Protein AF-A0A2I4CUB4-F1 (afdb_monomer_lite)

pLDDT: mean 91.66, std 7.12, range [64.88, 98.0]

InterPro domains:
  IPR036305 RGS domain superfamily [SSF48097] (30-82)
  IPR044926 RGS, subdomain 2 [G3DSA:1.10.167.10] (1-87)

Secondary structure (DSSP, 8-state):
--HHHHHHHHHHHHHHH--TTTT--TTHHHHTPPPPGGGGHHHHHHS---HIIIIIISHHHHHHHHHHHHTSHHHHHHHHHHHHH--

Organism: Austrofundulus limnaeus (NCBI:txid52670)

Sequence (87 aa):
MDIESMVQNSALLKAREGGKSKGRSWKWKDMLRLPHISLCTELRATI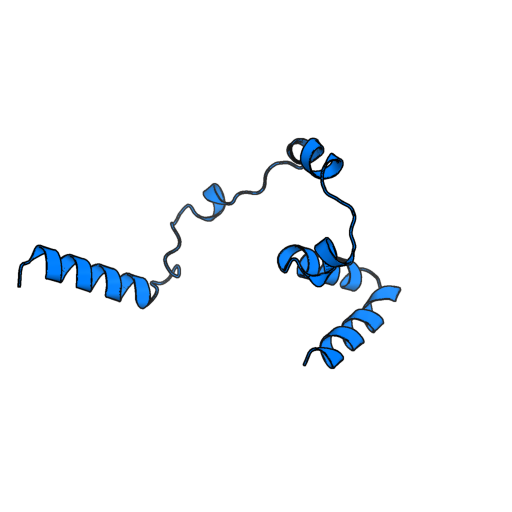ERDYYSLCVKQPIGRKLFQLFCQSQSSLLNHMGLLDQLES

Structure (mmCIF, N/CA/C/O backbone):
data_AF-A0A2I4CUB4-F1
#
_entry.id   AF-A0A2I4CUB4-F1
#
loop_
_atom_site.group_PDB
_atom_site.id
_atom_site.type_symbol
_atom_site.label_atom_id
_atom_site.label_alt_id
_atom_site.label_comp_id
_atom_site.label_asym_id
_atom_site.label_entity_id
_atom_site.label_seq_id
_atom_site.pdbx_PDB_ins_code
_atom_site.Cartn_x
_atom_site.Cartn_y
_atom_site.Cartn_z
_atom_site.occupancy
_atom_site.B_iso_or_equiv
_atom_site.auth_seq_id
_atom_site.auth_comp_id
_atom_site.auth_asym_id
_atom_site.auth_atom_id
_atom_site.pdbx_PDB_model_num
ATOM 1 N N . MET A 1 1 ? 31.061 -20.880 -27.452 1.00 64.88 1 MET A N 1
ATOM 2 C CA . MET A 1 1 ? 30.331 -19.984 -26.534 1.00 64.88 1 MET A CA 1
ATOM 3 C C . MET A 1 1 ? 30.459 -18.604 -27.127 1.00 64.88 1 MET A C 1
ATOM 5 O O . MET A 1 1 ? 31.578 -18.121 -27.243 1.00 64.88 1 MET A O 1
ATOM 9 N N . ASP A 1 2 ? 29.353 -18.039 -27.588 1.00 91.12 2 ASP A N 1
ATOM 10 C CA . ASP A 1 2 ? 29.386 -16.795 -28.354 1.00 91.12 2 ASP A CA 1
ATOM 11 C C . ASP A 1 2 ? 29.553 -15.600 -27.414 1.00 91.12 2 ASP A C 1
ATOM 13 O O . ASP A 1 2 ? 29.032 -15.599 -26.294 1.00 91.12 2 ASP A O 1
ATOM 17 N N . ILE A 1 3 ? 30.296 -14.584 -27.857 1.00 90.12 3 ILE A N 1
ATOM 18 C CA . ILE A 1 3 ? 30.639 -13.405 -27.044 1.00 90.12 3 ILE A CA 1
ATOM 19 C C . ILE A 1 3 ? 29.371 -12.728 -26.509 1.00 90.12 3 ILE A C 1
ATOM 21 O O . ILE A 1 3 ? 29.322 -12.329 -25.347 1.00 90.12 3 ILE A O 1
ATOM 25 N N . GLU A 1 4 ? 28.317 -12.667 -27.320 1.00 90.94 4 GLU A N 1
ATOM 26 C CA . GLU A 1 4 ? 27.021 -12.122 -26.914 1.00 90.94 4 GLU A CA 1
ATOM 27 C C . GLU A 1 4 ? 26.434 -12.864 -25.709 1.00 90.94 4 G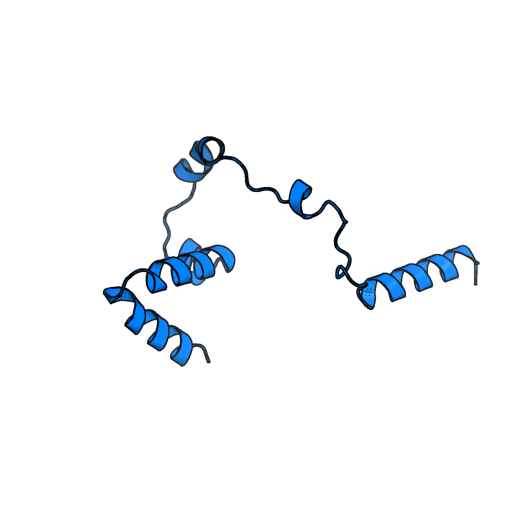LU A C 1
ATOM 29 O O . GLU A 1 4 ? 26.014 -12.232 -24.740 1.00 90.94 4 GLU A O 1
ATOM 34 N N . SER A 1 5 ? 26.482 -14.199 -25.708 1.00 93.81 5 SER A N 1
ATOM 35 C CA . SER A 1 5 ? 25.994 -15.020 -24.593 1.00 93.81 5 SER A CA 1
ATOM 36 C C . SER A 1 5 ? 26.768 -14.738 -23.301 1.00 93.81 5 SER A C 1
ATOM 38 O O . SER A 1 5 ? 26.177 -14.604 -22.227 1.00 93.81 5 SER A O 1
ATOM 40 N N . MET A 1 6 ? 28.088 -14.563 -23.399 1.00 94.00 6 MET A N 1
ATOM 41 C CA . MET A 1 6 ? 28.924 -14.210 -22.248 1.00 94.00 6 MET A CA 1
ATOM 42 C C . MET A 1 6 ? 28.580 -12.824 -21.686 1.00 94.00 6 MET A C 1
ATOM 44 O O . MET A 1 6 ? 28.494 -12.658 -20.466 1.00 94.00 6 MET A O 1
ATOM 48 N N . VAL A 1 7 ? 28.346 -11.837 -22.559 1.00 95.50 7 VAL A N 1
ATOM 49 C CA . VAL A 1 7 ? 27.963 -10.471 -22.166 1.00 95.50 7 VAL A CA 1
ATOM 50 C C . VAL A 1 7 ? 26.607 -10.463 -21.459 1.00 95.50 7 VAL A C 1
ATOM 52 O O . VAL A 1 7 ? 26.486 -9.854 -20.394 1.00 95.50 7 VAL A O 1
ATOM 55 N N . GLN A 1 8 ? 25.611 -11.179 -21.989 1.00 93.31 8 GLN A N 1
ATOM 56 C CA . GLN A 1 8 ? 24.281 -11.272 -21.374 1.00 93.31 8 GLN A CA 1
ATOM 57 C C . GLN A 1 8 ? 24.331 -11.940 -19.993 1.00 93.31 8 GLN A C 1
ATOM 59 O O . GLN A 1 8 ? 23.748 -11.432 -19.033 1.00 93.31 8 GLN A O 1
ATOM 64 N N . ASN A 1 9 ? 25.090 -13.030 -19.854 1.00 94.75 9 ASN A N 1
ATOM 65 C CA . ASN A 1 9 ? 25.255 -13.714 -18.569 1.00 94.75 9 ASN A CA 1
ATOM 66 C C . ASN A 1 9 ? 25.940 -12.817 -17.526 1.00 94.75 9 ASN A C 1
ATOM 68 O O . ASN A 1 9 ? 25.500 -12.754 -16.378 1.00 94.75 9 ASN A O 1
ATOM 72 N N . SER A 1 10 ? 26.972 -12.070 -17.928 1.00 93.31 10 SER A N 1
ATOM 73 C CA . SER A 1 10 ? 27.650 -11.102 -17.056 1.00 93.31 10 SER A CA 1
ATOM 74 C C . SER A 1 10 ? 26.720 -9.964 -16.616 1.00 93.31 10 SER A C 1
ATOM 76 O O . SER A 1 10 ? 26.683 -9.603 -15.436 1.00 93.31 10 SER A O 1
ATOM 78 N N . ALA A 1 11 ? 25.909 -9.431 -17.536 1.00 90.31 11 ALA A N 1
ATOM 79 C CA . ALA A 1 11 ? 24.916 -8.406 -17.224 1.00 90.31 11 ALA A CA 1
ATOM 80 C C . ALA A 1 11 ? 23.855 -8.913 -16.230 1.00 90.31 11 ALA A C 1
ATOM 82 O O . ALA A 1 11 ? 23.522 -8.209 -15.273 1.00 90.31 11 ALA A O 1
ATOM 83 N N . LEU A 1 12 ? 23.373 -10.147 -16.405 1.00 91.44 12 LEU A N 1
ATOM 84 C CA . LEU A 1 12 ? 22.412 -10.774 -15.498 1.00 91.44 12 LEU A CA 1
ATOM 85 C C . LEU A 1 12 ? 22.992 -10.981 -14.093 1.00 91.44 12 LEU A C 1
ATOM 87 O O . LEU A 1 12 ? 22.324 -10.665 -13.108 1.00 91.44 12 LEU A O 1
ATOM 91 N N . LEU A 1 13 ? 24.225 -11.483 -13.985 1.00 92.38 13 LEU A N 1
ATOM 92 C CA . LEU A 1 13 ? 24.895 -11.658 -12.692 1.00 92.38 13 LEU A CA 1
ATOM 93 C C . LEU A 1 13 ? 25.007 -10.325 -11.942 1.00 92.38 13 LEU A C 1
ATOM 95 O O . LEU A 1 13 ? 24.575 -10.234 -10.793 1.00 92.38 13 LEU A O 1
ATOM 99 N N . LYS A 1 14 ? 25.442 -9.261 -12.628 1.00 88.31 14 LYS A N 1
ATOM 100 C CA . LYS A 1 14 ? 25.485 -7.907 -12.051 1.00 88.31 14 LYS A CA 1
ATOM 101 C C . LYS A 1 14 ? 24.113 -7.391 -11.615 1.00 88.31 14 LYS A C 1
ATOM 103 O O . LYS A 1 14 ? 24.007 -6.706 -10.598 1.00 88.31 14 LYS A O 1
ATOM 108 N N . ALA A 1 15 ? 23.055 -7.690 -12.368 1.00 89.69 15 ALA A N 1
ATOM 109 C CA . ALA A 1 15 ? 21.698 -7.303 -11.989 1.00 89.69 15 ALA A CA 1
ATOM 110 C C . ALA A 1 15 ? 21.227 -8.033 -10.718 1.00 89.69 15 ALA A C 1
ATOM 112 O O . ALA A 1 15 ? 20.575 -7.419 -9.872 1.00 89.69 15 ALA A O 1
ATOM 113 N N . ARG A 1 16 ? 21.593 -9.313 -10.556 1.00 88.69 16 ARG A N 1
ATOM 114 C CA . ARG A 1 16 ? 21.238 -10.140 -9.388 1.00 88.69 16 ARG A CA 1
ATOM 115 C C . ARG A 1 16 ? 21.986 -9.749 -8.119 1.00 88.69 16 ARG A C 1
ATOM 117 O O . ARG A 1 16 ? 21.390 -9.788 -7.049 1.00 88.69 16 ARG A O 1
ATOM 124 N N . GLU A 1 17 ? 23.253 -9.357 -8.231 1.00 88.50 17 GLU A N 1
ATOM 125 C CA . GLU A 1 17 ? 24.051 -8.877 -7.092 1.00 88.50 17 GLU A CA 1
ATOM 126 C C . GLU A 1 17 ? 23.479 -7.590 -6.480 1.00 88.50 17 GLU A C 1
ATOM 128 O O . GLU A 1 17 ? 23.684 -7.321 -5.300 1.00 88.50 17 GLU A O 1
ATOM 133 N N . GLY A 1 18 ? 22.708 -6.823 -7.262 1.00 78.12 18 GLY A N 1
ATOM 134 C CA . GLY A 1 18 ? 22.051 -5.608 -6.805 1.00 78.12 18 GLY A CA 1
ATOM 135 C C . GLY A 1 18 ? 23.057 -4.478 -6.581 1.00 78.12 18 GLY A C 1
ATOM 136 O O . GLY A 1 18 ? 23.670 -4.356 -5.528 1.00 78.12 18 GLY A O 1
ATOM 137 N N . GLY A 1 19 ? 23.196 -3.587 -7.568 1.00 72.12 19 GLY A N 1
ATOM 138 C CA . GLY A 1 19 ? 24.043 -2.393 -7.434 1.00 72.12 19 GLY A CA 1
ATOM 139 C C . GLY A 1 19 ? 23.597 -1.445 -6.304 1.00 72.12 19 GLY A C 1
ATOM 140 O O . GLY A 1 19 ? 22.582 -1.665 -5.650 1.00 72.12 19 GLY A O 1
ATOM 141 N N . LYS A 1 20 ? 24.300 -0.317 -6.103 1.00 73.44 20 LYS A N 1
ATOM 142 C CA . LYS A 1 20 ? 24.024 0.650 -5.009 1.00 73.44 20 LYS A CA 1
ATOM 143 C C . LYS A 1 20 ? 22.550 1.086 -4.894 1.00 73.44 20 LYS A C 1
ATOM 145 O O . LYS A 1 20 ? 22.057 1.314 -3.794 1.00 73.44 20 LYS A O 1
ATOM 150 N N . SER A 1 21 ? 21.828 1.190 -6.014 1.00 79.31 21 SER A N 1
ATOM 151 C CA . SER A 1 21 ? 20.399 1.547 -6.051 1.00 79.31 21 SER A CA 1
ATOM 152 C C . SER A 1 21 ? 19.441 0.347 -5.960 1.00 79.31 21 SER A C 1
ATOM 154 O O . SER A 1 21 ? 18.225 0.540 -6.045 1.00 79.31 21 SER A O 1
ATOM 156 N N . LYS A 1 22 ? 19.966 -0.873 -5.781 1.00 85.62 22 LYS A N 1
ATOM 157 C CA . LYS A 1 22 ? 19.265 -2.164 -5.883 1.00 85.62 22 LYS A CA 1
ATOM 158 C C . LYS A 1 22 ? 18.522 -2.318 -7.216 1.00 85.62 22 LYS A C 1
ATOM 160 O O . LYS A 1 22 ? 17.359 -2.697 -7.247 1.00 85.62 22 LYS A O 1
ATOM 165 N N . GLY A 1 23 ? 19.172 -1.921 -8.312 1.00 86.31 23 GLY A N 1
ATOM 166 C CA . GLY A 1 23 ? 18.602 -1.989 -9.663 1.00 86.31 23 GLY A CA 1
ATOM 167 C C . GLY A 1 23 ? 17.575 -0.899 -9.993 1.00 86.31 23 GLY A C 1
ATOM 168 O O . GLY A 1 23 ? 17.032 -0.889 -11.094 1.00 86.31 23 GLY A O 1
ATOM 169 N N . ARG A 1 24 ? 17.306 0.052 -9.087 1.00 91.00 24 ARG A N 1
ATOM 170 C CA . ARG A 1 24 ? 16.377 1.156 -9.373 1.00 91.00 24 ARG A CA 1
ATOM 171 C C . ARG A 1 24 ? 16.987 2.161 -10.347 1.00 91.00 24 ARG A C 1
ATOM 173 O O . ARG A 1 24 ? 18.145 2.560 -10.187 1.00 91.00 24 ARG A O 1
ATOM 180 N N . SER A 1 25 ? 16.162 2.615 -11.293 1.00 92.38 25 SER A N 1
ATOM 181 C CA . SER A 1 25 ? 16.442 3.765 -12.162 1.00 92.38 25 SER A CA 1
ATOM 182 C C . SER A 1 25 ? 16.755 5.004 -11.329 1.00 92.38 25 SER A C 1
ATOM 184 O O . SER A 1 25 ? 16.167 5.199 -10.270 1.00 92.38 25 SER A O 1
ATOM 186 N N . TRP A 1 26 ? 17.622 5.889 -11.812 1.00 93.19 26 TRP A N 1
ATOM 187 C CA . TRP A 1 26 ? 17.914 7.146 -11.121 1.00 93.19 26 TRP A CA 1
ATOM 188 C C . TRP A 1 26 ? 16.686 8.074 -11.020 1.00 93.19 26 TRP A C 1
ATOM 190 O O . TRP A 1 26 ? 16.579 8.828 -10.057 1.00 93.19 26 TRP A O 1
ATOM 200 N N . LYS A 1 27 ? 15.720 7.951 -11.947 1.00 95.88 27 LYS A N 1
ATOM 201 C CA . LYS A 1 27 ? 14.438 8.686 -11.956 1.00 95.88 27 LYS A CA 1
ATOM 202 C C . LYS A 1 27 ? 13.298 7.971 -11.223 1.00 95.88 27 LYS A C 1
ATOM 204 O O . LYS A 1 27 ? 12.143 8.356 -11.375 1.00 95.88 27 LYS A O 1
ATOM 209 N N . TRP A 1 28 ? 13.565 6.912 -10.452 1.00 94.94 28 TRP A N 1
ATOM 210 C CA . TRP A 1 28 ? 12.498 6.075 -9.876 1.00 94.94 28 TRP A CA 1
ATOM 211 C C . TRP A 1 28 ? 11.466 6.864 -9.051 1.00 94.94 28 TRP A C 1
ATOM 213 O O . TRP A 1 28 ? 10.292 6.509 -9.049 1.00 94.94 28 TRP A O 1
ATOM 223 N N . LYS A 1 29 ? 11.888 7.947 -8.382 1.00 95.38 29 LYS A N 1
ATOM 224 C CA . LYS A 1 29 ? 10.992 8.830 -7.619 1.00 95.38 29 LYS A CA 1
ATOM 225 C C . LYS A 1 29 ? 10.018 9.598 -8.511 1.00 95.38 29 LYS A C 1
ATOM 227 O O . LYS A 1 29 ? 8.863 9.742 -8.133 1.00 95.38 29 LYS A O 1
ATOM 232 N N . ASP A 1 30 ? 10.472 10.054 -9.675 1.00 97.31 30 ASP A N 1
ATOM 233 C CA . ASP A 1 30 ? 9.622 10.758 -10.639 1.00 97.31 30 ASP A CA 1
ATOM 234 C C . ASP A 1 30 ? 8.645 9.782 -11.303 1.00 97.31 30 ASP A C 1
ATOM 236 O O . ASP A 1 30 ? 7.472 10.099 -11.468 1.00 97.31 30 ASP A O 1
ATOM 240 N N . MET A 1 31 ? 9.113 8.567 -11.619 1.00 97.00 31 MET A N 1
ATOM 241 C CA . MET A 1 31 ? 8.284 7.501 -12.198 1.00 97.00 31 MET A CA 1
ATOM 242 C C . MET A 1 31 ? 7.179 7.020 -11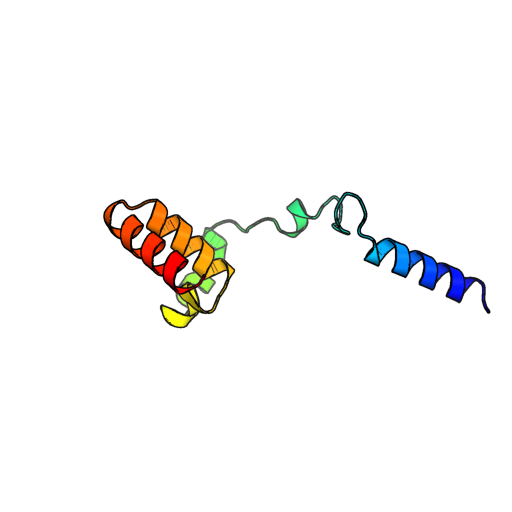.247 1.00 97.00 31 MET A C 1
ATOM 244 O O . MET A 1 31 ? 6.103 6.653 -11.702 1.00 97.00 31 MET A O 1
ATOM 248 N N . LEU A 1 32 ? 7.450 6.999 -9.937 1.00 97.06 32 LEU A N 1
ATOM 249 C CA . LEU A 1 32 ? 6.520 6.546 -8.894 1.00 97.06 32 LEU A CA 1
ATOM 250 C C . LEU A 1 32 ? 5.934 7.710 -8.085 1.00 97.06 32 LEU A C 1
ATOM 252 O O . LEU A 1 32 ? 5.552 7.543 -6.924 1.00 97.06 32 LEU A O 1
ATOM 256 N N . ARG A 1 33 ? 5.888 8.910 -8.670 1.00 97.75 33 ARG A N 1
ATOM 257 C CA . ARG A 1 33 ? 5.310 10.076 -8.007 1.00 97.75 33 ARG A CA 1
ATOM 258 C C . ARG A 1 33 ? 3.811 9.860 -7.806 1.00 97.75 33 ARG A C 1
ATOM 260 O O . ARG A 1 33 ? 3.090 9.550 -8.751 1.00 97.75 33 ARG A O 1
ATOM 267 N N . LEU A 1 34 ? 3.340 10.061 -6.576 1.00 97.62 34 LEU A N 1
ATOM 268 C CA . LEU A 1 34 ? 1.914 9.966 -6.273 1.00 97.62 34 LEU A CA 1
ATOM 269 C C . LEU A 1 34 ? 1.131 11.075 -6.999 1.00 97.62 34 LEU A C 1
ATOM 271 O O . LEU A 1 34 ? 1.600 12.220 -7.045 1.00 97.62 34 LEU A O 1
ATOM 275 N N . PRO A 1 35 ? -0.055 10.762 -7.549 1.00 97.56 35 PRO A N 1
ATOM 276 C CA . PRO A 1 35 ? -0.922 11.764 -8.152 1.00 97.56 35 PRO A CA 1
ATOM 277 C C . PRO A 1 35 ? -1.483 12.721 -7.091 1.00 97.56 35 PRO A C 1
ATOM 279 O O . PRO A 1 35 ? -1.542 12.406 -5.901 1.00 97.56 35 PRO A O 1
ATOM 282 N N . HIS A 1 36 ? -1.928 13.902 -7.526 1.00 97.81 36 HIS A N 1
ATOM 283 C CA . HIS A 1 36 ? -2.671 14.813 -6.656 1.00 97.81 36 HIS A CA 1
ATOM 284 C C . HIS A 1 36 ? -4.014 14.188 -6.239 1.00 97.81 36 HIS A C 1
ATOM 286 O O . HIS A 1 36 ? -4.658 13.514 -7.041 1.00 97.81 36 HIS A O 1
ATOM 292 N N . ILE A 1 37 ? -4.474 14.454 -5.011 1.00 97.31 37 ILE A N 1
ATOM 293 C CA . ILE A 1 37 ? -5.663 13.809 -4.419 1.00 97.31 37 ILE A CA 1
ATOM 294 C C . ILE A 1 37 ? -6.949 13.995 -5.242 1.00 97.31 37 ILE A C 1
ATOM 296 O O . ILE A 1 37 ? -7.827 13.135 -5.218 1.00 97.31 37 ILE A O 1
ATOM 300 N N . SER A 1 38 ? -7.052 15.080 -6.017 1.00 97.75 38 SER A N 1
ATOM 301 C CA . SER A 1 38 ? -8.192 15.326 -6.913 1.00 97.75 38 SER A CA 1
ATOM 302 C C . SER A 1 38 ? -8.349 14.256 -7.998 1.00 97.75 38 SER A C 1
ATOM 304 O O . SER A 1 38 ? -9.469 13.981 -8.422 1.00 97.75 38 SER A O 1
ATOM 306 N N . LEU A 1 39 ? -7.249 13.624 -8.416 1.00 97.81 39 LEU A N 1
ATOM 307 C CA . LEU A 1 39 ? -7.246 12.550 -9.412 1.00 97.81 39 LEU A CA 1
ATOM 308 C C . LEU A 1 39 ? -7.687 11.202 -8.824 1.00 97.81 39 LEU A C 1
ATOM 310 O O . LEU A 1 39 ? -7.971 10.272 -9.567 1.00 97.81 39 LEU A O 1
ATOM 314 N N . CYS A 1 40 ? -7.777 11.085 -7.497 1.00 97.81 40 CYS A N 1
ATOM 315 C CA . CYS A 1 40 ? -8.174 9.851 -6.817 1.00 97.81 40 CYS A CA 1
ATOM 316 C C . CYS A 1 40 ? -9.688 9.772 -6.545 1.00 97.81 40 CYS A C 1
ATOM 318 O O . CYS A 1 40 ? -10.140 8.861 -5.854 1.00 97.81 40 CYS A O 1
ATOM 320 N N . THR A 1 41 ? -10.476 10.738 -7.022 1.00 97.62 41 THR A N 1
ATOM 321 C CA . THR A 1 41 ? -11.910 10.870 -6.708 1.00 97.62 41 THR A CA 1
ATOM 322 C C . THR A 1 41 ? -12.739 9.695 -7.222 1.00 97.62 41 THR A C 1
ATOM 324 O O . THR A 1 41 ? -13.521 9.131 -6.459 1.00 97.62 41 THR A O 1
ATOM 327 N N . GLU A 1 42 ? -12.520 9.273 -8.466 1.00 97.50 42 GLU A N 1
ATOM 328 C CA . GLU A 1 42 ? -13.180 8.102 -9.055 1.00 97.50 42 GLU A CA 1
ATOM 329 C C . GLU A 1 42 ? -12.787 6.805 -8.338 1.00 97.50 42 GLU A C 1
ATOM 331 O O . GLU A 1 42 ? -13.651 6.012 -7.959 1.00 97.50 42 GLU A O 1
ATOM 336 N N . LEU A 1 43 ? -11.492 6.620 -8.054 1.00 97.31 43 LEU A N 1
ATOM 337 C CA . LEU A 1 43 ? -11.011 5.461 -7.298 1.00 97.31 43 LEU A CA 1
ATOM 338 C C . LEU A 1 43 ? -11.650 5.403 -5.904 1.00 97.31 43 LEU A C 1
ATOM 340 O O . LEU A 1 43 ? -12.078 4.347 -5.455 1.00 97.31 43 LEU A O 1
ATOM 344 N N . ARG A 1 44 ? -11.778 6.549 -5.225 1.00 97.00 44 ARG A N 1
ATOM 345 C CA . ARG A 1 44 ? -12.452 6.644 -3.923 1.00 97.00 44 ARG A CA 1
ATOM 346 C C . ARG A 1 44 ? -13.938 6.277 -3.995 1.00 97.00 44 ARG A C 1
ATOM 348 O O . ARG A 1 44 ? -14.478 5.801 -2.997 1.00 97.00 44 ARG A O 1
ATOM 355 N N . ALA A 1 45 ? -14.601 6.551 -5.117 1.00 97.19 45 ALA A N 1
ATOM 356 C CA . ALA A 1 45 ? -16.016 6.242 -5.311 1.00 97.19 45 ALA A CA 1
ATOM 357 C C . ALA A 1 45 ? -16.254 4.761 -5.644 1.00 97.19 45 ALA A C 1
ATOM 359 O O . ALA A 1 45 ? -17.275 4.208 -5.247 1.00 97.19 45 ALA A O 1
ATOM 360 N N . THR A 1 46 ? -15.315 4.133 -6.351 1.00 97.75 46 THR A N 1
ATOM 361 C CA . THR A 1 46 ? -15.445 2.762 -6.871 1.00 97.75 46 THR A CA 1
ATOM 362 C C . THR A 1 46 ? -14.847 1.698 -5.956 1.00 97.75 46 THR A C 1
ATOM 364 O O . THR A 1 46 ? -15.249 0.540 -6.032 1.00 97.75 46 THR A O 1
ATOM 367 N N . ILE A 1 47 ? -13.907 2.065 -5.081 1.00 96.75 47 ILE A N 1
ATOM 368 C CA . ILE A 1 47 ? -13.295 1.118 -4.149 1.00 96.75 47 ILE A CA 1
ATOM 369 C C . ILE A 1 47 ? -14.313 0.602 -3.122 1.00 96.75 47 ILE A C 1
ATOM 371 O O . ILE A 1 47 ? -14.973 1.372 -2.417 1.00 96.75 47 ILE A O 1
ATOM 375 N N . GLU A 1 48 ? -14.415 -0.721 -3.009 1.00 97.44 48 GLU A N 1
ATOM 376 C CA . GLU A 1 48 ? -15.240 -1.372 -1.995 1.00 97.44 48 GLU A CA 1
ATOM 377 C C . GLU A 1 48 ? -14.656 -1.134 -0.597 1.00 97.44 48 GLU A C 1
ATOM 379 O O . GLU A 1 48 ? -13.462 -1.327 -0.353 1.00 97.44 48 GLU A O 1
ATOM 384 N N . ARG A 1 49 ? -15.506 -0.722 0.346 1.00 96.88 49 ARG A N 1
ATOM 385 C CA . ARG A 1 49 ? -15.108 -0.415 1.728 1.00 96.88 49 ARG A CA 1
ATOM 386 C C . ARG A 1 49 ? -15.139 -1.655 2.618 1.00 96.88 49 ARG A C 1
ATOM 388 O O . ARG A 1 49 ? -15.745 -1.638 3.686 1.00 96.88 49 ARG A O 1
ATOM 395 N N . ASP A 1 50 ? -14.475 -2.714 2.173 1.00 98.00 50 ASP A N 1
ATOM 396 C CA . ASP A 1 50 ? -14.287 -3.927 2.964 1.00 98.00 50 ASP A CA 1
ATOM 397 C C . ASP A 1 50 ? -13.040 -3.808 3.854 1.00 98.00 50 ASP A C 1
ATOM 399 O O . ASP A 1 50 ? -11.915 -3.645 3.371 1.00 98.00 50 ASP A O 1
ATOM 403 N N . TYR A 1 51 ? -13.236 -3.915 5.170 1.00 97.19 51 TYR A N 1
ATOM 404 C CA . TYR A 1 51 ? -12.153 -3.844 6.151 1.00 97.19 51 TYR A CA 1
ATOM 405 C C . TYR A 1 51 ? -11.119 -4.951 5.938 1.00 97.19 51 TYR A C 1
ATOM 407 O O . TYR A 1 51 ? -9.915 -4.690 5.979 1.00 97.19 51 TYR A O 1
ATOM 415 N N . TYR A 1 52 ? -11.565 -6.188 5.704 1.00 97.38 52 TYR A N 1
ATOM 416 C CA . TYR A 1 52 ? -10.645 -7.320 5.623 1.00 97.38 52 TYR A CA 1
ATOM 417 C C . TYR A 1 52 ? -9.760 -7.226 4.373 1.00 97.38 52 TYR A C 1
ATOM 419 O O . TYR A 1 52 ? -8.555 -7.481 4.430 1.00 97.38 52 TYR A O 1
ATOM 427 N N . SER A 1 53 ? -10.320 -6.771 3.254 1.00 97.81 53 SER A N 1
ATOM 428 C CA . SER A 1 53 ? -9.565 -6.428 2.054 1.00 97.81 53 SER A CA 1
ATOM 429 C C . SER A 1 53 ? -8.574 -5.286 2.305 1.00 97.81 53 SER A C 1
ATOM 431 O O . SER A 1 53 ? -7.369 -5.475 2.119 1.00 97.81 53 SER A O 1
ATOM 433 N N . LEU A 1 54 ? -9.048 -4.115 2.745 1.00 97.88 54 LEU A N 1
ATOM 434 C CA . LEU A 1 54 ? -8.241 -2.889 2.787 1.00 97.88 54 LEU A CA 1
ATOM 435 C C . LEU A 1 54 ? -7.201 -2.877 3.914 1.00 97.88 54 LEU A C 1
ATOM 437 O O . LEU A 1 54 ? -6.078 -2.422 3.705 1.00 97.88 54 LEU A O 1
ATOM 441 N N . CYS A 1 55 ? -7.559 -3.368 5.100 1.00 96.31 55 CYS A N 1
ATOM 442 C CA . CYS A 1 55 ? -6.750 -3.221 6.311 1.00 96.31 55 CYS A CA 1
ATOM 443 C C . CYS A 1 55 ? -5.991 -4.492 6.706 1.00 96.31 55 CYS A C 1
ATOM 445 O O . CYS A 1 55 ? -5.091 -4.407 7.539 1.00 96.31 55 CYS A O 1
ATOM 447 N N . VAL A 1 56 ? -6.325 -5.656 6.135 1.00 93.94 56 VAL A N 1
ATOM 448 C CA . VAL A 1 56 ? -5.680 -6.934 6.489 1.00 93.94 56 VAL A CA 1
ATOM 449 C C . VAL A 1 56 ? -4.958 -7.550 5.293 1.00 93.94 56 VAL A C 1
ATOM 451 O O . VAL A 1 56 ? -3.741 -7.722 5.339 1.00 93.94 56 VAL A O 1
ATOM 454 N N . LYS A 1 57 ? -5.678 -7.853 4.204 1.00 96.44 57 LYS A N 1
ATOM 455 C CA . LYS A 1 57 ? -5.116 -8.552 3.035 1.00 96.44 57 LYS A CA 1
ATOM 456 C C . LYS A 1 57 ? -4.123 -7.707 2.244 1.00 96.44 57 LYS A C 1
ATOM 458 O O . LYS A 1 57 ? -3.111 -8.231 1.785 1.00 96.44 57 LYS A O 1
ATOM 463 N N . GLN A 1 58 ? -4.417 -6.424 2.041 1.00 97.50 58 GLN A N 1
ATOM 464 C CA . GLN A 1 58 ? -3.579 -5.540 1.233 1.00 97.50 58 GLN A CA 1
ATOM 465 C C . GLN A 1 58 ? -2.397 -5.007 2.060 1.00 97.50 58 GLN A C 1
ATOM 467 O O . GLN A 1 58 ? -2.622 -4.216 2.974 1.00 97.50 58 GLN A O 1
ATOM 472 N N . PRO A 1 59 ? -1.129 -5.342 1.744 1.00 97.19 59 PRO A N 1
ATOM 473 C CA . PRO A 1 59 ? 0.003 -4.991 2.610 1.00 97.19 59 PRO A CA 1
ATOM 474 C C . PRO A 1 59 ? 0.204 -3.481 2.797 1.00 97.19 59 PRO A C 1
ATOM 476 O O . PRO A 1 59 ? 0.485 -3.021 3.903 1.00 97.19 59 PRO A O 1
ATOM 479 N N . ILE A 1 60 ? 0.031 -2.693 1.728 1.00 97.62 60 ILE A N 1
ATOM 480 C CA . ILE A 1 60 ? 0.139 -1.227 1.792 1.00 97.62 60 ILE A CA 1
ATOM 481 C C . ILE A 1 60 ? -1.016 -0.646 2.613 1.00 97.62 60 ILE A C 1
ATOM 483 O O . ILE A 1 60 ? -0.781 0.187 3.485 1.00 97.62 60 ILE A O 1
ATOM 487 N N . GLY A 1 61 ? -2.247 -1.107 2.370 1.00 97.25 61 GLY A N 1
ATOM 488 C CA . GLY A 1 61 ? -3.429 -0.667 3.113 1.00 97.25 61 GLY A CA 1
ATOM 489 C C . GLY A 1 61 ? -3.328 -1.002 4.603 1.00 97.25 61 GLY A C 1
ATOM 490 O O . GLY A 1 61 ? -3.480 -0.111 5.437 1.00 97.25 61 GLY A O 1
ATOM 491 N N . ARG A 1 62 ? -2.911 -2.230 4.941 1.00 95.38 62 ARG A N 1
ATOM 492 C CA . ARG A 1 62 ? -2.584 -2.655 6.310 1.00 95.38 62 ARG A CA 1
ATOM 493 C C . ARG A 1 62 ? -1.553 -1.737 6.956 1.00 95.38 62 ARG A C 1
ATOM 495 O O . ARG A 1 62 ? -1.763 -1.283 8.077 1.00 95.38 62 ARG A O 1
ATOM 502 N N . LYS A 1 63 ? -0.463 -1.398 6.256 1.00 95.81 63 LYS A N 1
ATOM 503 C CA . LYS A 1 63 ? 0.567 -0.517 6.824 1.00 95.81 63 LYS A CA 1
ATOM 504 C C . LYS A 1 63 ? 0.068 0.911 7.053 1.00 95.81 63 LYS A C 1
ATOM 506 O O . LYS A 1 63 ? 0.376 1.501 8.086 1.00 95.81 63 LYS A O 1
ATOM 511 N N . LEU A 1 64 ? -0.716 1.461 6.126 1.00 97.12 64 LEU A N 1
ATOM 512 C CA . LEU A 1 64 ? -1.342 2.778 6.287 1.00 97.12 64 LEU A CA 1
ATOM 513 C C . LEU A 1 64 ? -2.350 2.786 7.443 1.00 97.12 64 LEU A C 1
ATOM 515 O O . LEU A 1 64 ? -2.372 3.732 8.226 1.00 97.12 64 LEU A O 1
ATOM 519 N N . PHE A 1 65 ? -3.131 1.716 7.594 1.00 95.25 65 PHE A N 1
ATOM 520 C CA . PHE A 1 65 ? -4.050 1.544 8.715 1.00 95.25 65 PHE A CA 1
ATOM 521 C C . PHE A 1 65 ? -3.306 1.449 10.055 1.00 95.25 65 PHE A C 1
ATOM 523 O O . PHE A 1 65 ? -3.704 2.092 11.021 1.00 95.25 65 PHE A O 1
ATOM 530 N N . GLN A 1 66 ? -2.166 0.750 10.104 1.00 92.75 66 GLN A N 1
ATOM 531 C CA . GLN A 1 66 ? -1.289 0.742 11.281 1.00 92.75 66 GLN A CA 1
ATOM 532 C C . GLN A 1 66 ? -0.806 2.141 11.665 1.00 92.75 66 GLN A C 1
ATOM 534 O O . GLN A 1 66 ? -0.907 2.516 12.832 1.00 92.75 66 GLN A O 1
ATOM 539 N N . LEU A 1 67 ? -0.334 2.929 10.694 1.00 93.94 67 LEU A N 1
ATOM 540 C CA . LEU A 1 67 ? 0.082 4.315 10.936 1.00 93.94 67 LEU A CA 1
ATOM 541 C C . LEU A 1 67 ? -1.081 5.172 11.459 1.00 93.94 67 LEU A C 1
ATOM 543 O O . LEU A 1 67 ? -0.895 5.970 12.376 1.00 93.94 67 LEU A O 1
ATOM 547 N N . PHE A 1 68 ? -2.287 4.980 10.917 1.00 94.38 68 PHE A N 1
ATOM 548 C CA . PHE A 1 68 ? -3.493 5.642 11.413 1.00 94.38 68 PHE A CA 1
ATOM 549 C C . PHE A 1 68 ? -3.788 5.269 12.873 1.00 94.38 68 PHE A C 1
ATOM 551 O O . PHE A 1 68 ? -3.943 6.163 13.705 1.00 94.38 68 PHE A O 1
ATOM 558 N N . CYS A 1 69 ? -3.796 3.980 13.215 1.00 93.81 69 CYS A N 1
ATOM 559 C CA . CYS A 1 69 ? -4.051 3.528 14.583 1.00 93.81 69 CYS A CA 1
ATOM 560 C C . CYS A 1 69 ? -2.991 4.037 15.568 1.00 93.81 69 CYS A C 1
ATOM 562 O O . CYS A 1 69 ? -3.328 4.421 16.681 1.00 93.81 69 CYS A O 1
ATOM 564 N N . GLN A 1 70 ? -1.723 4.110 15.158 1.00 90.06 70 GLN A N 1
ATOM 565 C CA . GLN A 1 70 ? -0.645 4.667 15.986 1.00 90.06 70 GLN A CA 1
ATOM 566 C C . GLN A 1 70 ? -0.820 6.165 16.276 1.00 90.06 70 GLN A C 1
ATOM 568 O O . GLN A 1 70 ? -0.337 6.648 17.297 1.00 90.06 70 GLN A O 1
ATOM 573 N N . SER A 1 71 ? -1.528 6.902 15.413 1.00 92.06 71 SER A N 1
ATOM 574 C CA . SER A 1 71 ? -1.846 8.318 15.642 1.00 92.06 71 SER A CA 1
ATOM 575 C C . SER A 1 71 ? -2.967 8.542 16.668 1.00 92.06 71 SER A C 1
ATOM 577 O O . SER A 1 71 ? -3.171 9.673 17.109 1.00 92.06 71 SER A O 1
ATOM 579 N N . GLN A 1 72 ? -3.685 7.483 17.068 1.00 93.06 72 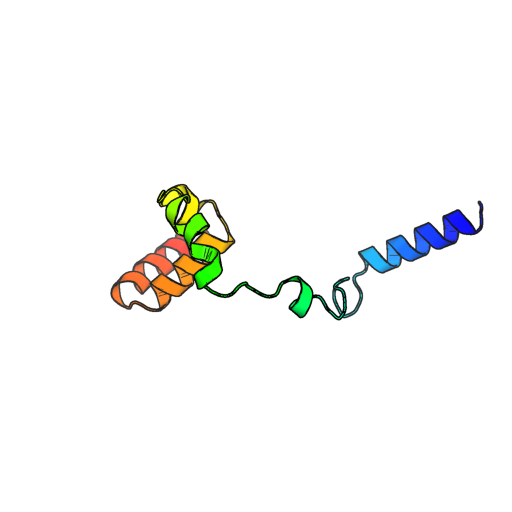GLN A N 1
ATOM 580 C CA . GLN A 1 72 ? -4.804 7.545 18.009 1.00 93.06 72 GLN A CA 1
ATOM 581 C C . GLN A 1 72 ? -4.512 6.731 19.272 1.00 93.06 72 GLN A C 1
ATOM 583 O O . GLN A 1 72 ? -4.397 5.507 19.239 1.00 93.06 72 GLN A O 1
ATOM 588 N N . SER A 1 73 ? -4.463 7.404 20.423 1.00 87.00 73 SER A N 1
ATOM 589 C CA . SER A 1 73 ? -4.136 6.777 21.712 1.00 87.00 73 SER A CA 1
ATOM 590 C C . SER A 1 73 ? -5.065 5.615 22.088 1.00 87.00 73 SER A C 1
ATOM 592 O O . SER A 1 73 ? -4.603 4.626 22.651 1.00 87.00 73 SER A O 1
ATOM 594 N N . SER A 1 74 ? -6.352 5.683 21.733 1.00 88.88 74 SER A N 1
ATOM 595 C CA . SER A 1 74 ? -7.333 4.615 21.978 1.00 88.88 74 SER A CA 1
ATOM 596 C C . SER A 1 74 ? -7.068 3.336 21.174 1.00 88.88 74 SER A C 1
ATOM 598 O O . SER A 1 74 ? -7.443 2.245 21.604 1.00 88.88 74 SER A O 1
ATOM 600 N N . LEU A 1 75 ? -6.412 3.444 20.017 1.00 89.31 75 LEU A N 1
ATOM 601 C CA . LEU A 1 75 ? -6.156 2.322 19.111 1.00 89.31 75 LEU A CA 1
ATOM 602 C C . LEU A 1 75 ? -4.769 1.704 19.314 1.00 89.31 75 LEU A C 1
ATOM 604 O O . LEU A 1 75 ? -4.548 0.558 18.928 1.00 89.31 75 LEU A O 1
ATOM 608 N N . LEU A 1 76 ? -3.854 2.415 19.971 1.00 83.38 76 LEU A N 1
ATOM 609 C CA . LEU A 1 76 ? -2.457 2.008 20.125 1.00 83.38 76 LEU A CA 1
ATOM 610 C C . LEU A 1 76 ? -2.292 0.657 20.846 1.00 83.38 76 LEU A C 1
ATOM 612 O O . LEU A 1 76 ? -1.541 -0.197 20.378 1.00 83.38 76 LEU A O 1
ATOM 616 N N . ASN A 1 77 ? -3.054 0.422 21.920 1.00 82.94 77 ASN A N 1
ATOM 617 C CA . ASN A 1 77 ? -3.015 -0.843 22.670 1.00 82.94 77 ASN A CA 1
ATOM 618 C C . ASN A 1 77 ? -3.447 -2.049 21.817 1.00 82.94 77 ASN A C 1
ATOM 620 O O . ASN A 1 77 ? -2.887 -3.135 21.950 1.00 82.94 77 ASN A O 1
ATOM 624 N N . HIS A 1 78 ? -4.412 -1.852 20.915 1.00 84.88 78 HIS A N 1
ATOM 625 C CA . HIS A 1 78 ? -4.920 -2.905 20.035 1.00 84.88 78 HIS A CA 1
ATOM 626 C C . HIS A 1 78 ? -3.866 -3.330 19.005 1.00 84.88 78 HIS A C 1
ATOM 628 O O . HIS A 1 78 ? -3.753 -4.512 18.695 1.00 84.88 78 HIS A O 1
ATOM 634 N N . MET A 1 79 ? -3.059 -2.382 18.515 1.00 84.00 79 MET A N 1
ATOM 635 C CA . MET A 1 79 ? -1.985 -2.678 17.561 1.00 84.00 79 MET A CA 1
ATOM 636 C C . MET A 1 79 ? -0.821 -3.412 18.220 1.00 84.00 79 MET A C 1
ATOM 638 O O . MET A 1 79 ? -0.294 -4.347 17.629 1.00 84.00 79 MET A O 1
ATOM 642 N N . GLY A 1 80 ? -0.474 -3.049 19.460 1.00 82.88 80 GLY A N 1
ATOM 643 C CA . GLY A 1 80 ? 0.537 -3.779 20.228 1.00 82.88 80 GLY A CA 1
ATOM 644 C C . GLY A 1 80 ? 0.150 -5.241 20.465 1.00 82.88 80 GLY A C 1
ATOM 645 O O . GLY A 1 80 ? 0.989 -6.125 20.321 1.00 82.88 80 GLY A O 1
ATOM 646 N N . LEU A 1 81 ? -1.128 -5.505 20.760 1.00 85.62 81 LEU A N 1
ATOM 647 C CA . LEU A 1 81 ? -1.638 -6.872 20.883 1.00 85.62 81 LEU A CA 1
ATOM 648 C C . LEU A 1 81 ? -1.589 -7.626 19.545 1.00 85.62 81 LEU A C 1
ATOM 650 O O . LEU A 1 81 ? -1.184 -8.784 19.517 1.00 85.62 81 LEU A O 1
ATOM 654 N N . LEU A 1 82 ? -1.994 -6.985 18.444 1.00 85.38 82 LEU A N 1
ATOM 655 C CA . LEU A 1 82 ? -1.989 -7.606 17.117 1.00 85.38 82 LEU A CA 1
ATOM 656 C C . LEU A 1 82 ? -0.572 -8.030 16.701 1.00 85.38 82 LEU A C 1
ATOM 658 O O . LEU A 1 82 ? -0.378 -9.171 16.294 1.00 85.38 82 LEU A O 1
ATOM 662 N N . ASP A 1 83 ? 0.412 -7.145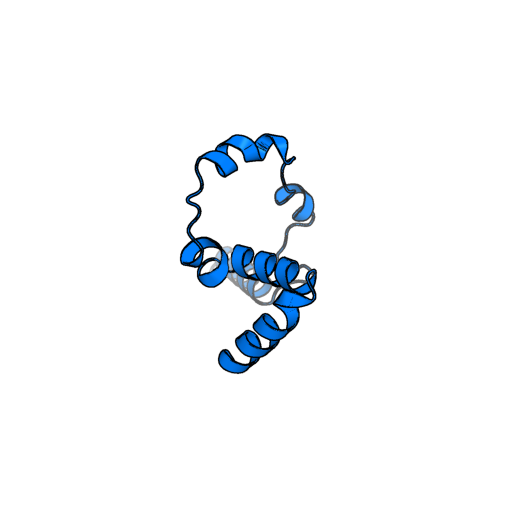 16.876 1.00 84.88 83 ASP A N 1
ATOM 663 C CA . ASP A 1 83 ? 1.810 -7.427 16.536 1.00 84.88 83 ASP A CA 1
ATOM 664 C C . ASP A 1 83 ? 2.379 -8.595 17.372 1.00 84.88 83 ASP A C 1
ATOM 666 O O . ASP A 1 83 ? 3.180 -9.375 16.863 1.00 84.88 83 ASP A O 1
ATOM 670 N N . GLN A 1 84 ? 1.948 -8.752 18.633 1.00 87.69 84 GLN A N 1
ATOM 671 C CA . GLN A 1 84 ? 2.338 -9.883 19.492 1.00 87.69 84 GLN A CA 1
ATOM 672 C C . GLN A 1 84 ? 1.708 -11.217 19.078 1.00 87.69 84 GLN A C 1
ATOM 674 O O . GLN A 1 84 ? 2.301 -12.266 19.301 1.00 87.69 84 GLN A O 1
ATOM 679 N N . LEU A 1 85 ? 0.497 -11.200 18.522 1.00 86.19 85 LEU A N 1
ATOM 680 C CA . LEU A 1 85 ? -0.188 -12.418 18.078 1.00 86.19 85 LEU A CA 1
ATOM 681 C C . LEU A 1 85 ? 0.308 -12.909 16.712 1.00 86.19 85 LEU A C 1
ATOM 683 O O . LEU A 1 85 ? 0.109 -14.072 16.370 1.00 86.19 85 LEU A O 1
ATOM 687 N N . GLU A 1 86 ? 0.913 -12.022 15.924 1.00 80.19 86 GLU A N 1
ATOM 688 C CA . GLU A 1 86 ? 1.439 -12.315 14.589 1.00 80.19 86 GLU A CA 1
ATOM 689 C C . GLU A 1 86 ? 2.947 -12.649 14.579 1.00 80.19 86 GLU A C 1
ATOM 691 O O . GLU A 1 86 ? 3.478 -12.956 13.507 1.00 80.19 86 GLU A O 1
ATOM 696 N N . SER A 1 87 ? 3.629 -12.585 15.735 1.00 65.75 87 SER A N 1
ATOM 697 C CA . SER A 1 87 ? 5.051 -12.940 15.919 1.00 65.75 87 SER A CA 1
ATOM 698 C C . SER A 1 87 ? 5.256 -14.416 16.240 1.00 65.75 87 SER A C 1
ATOM 700 O O . SER A 1 87 ? 6.167 -15.023 1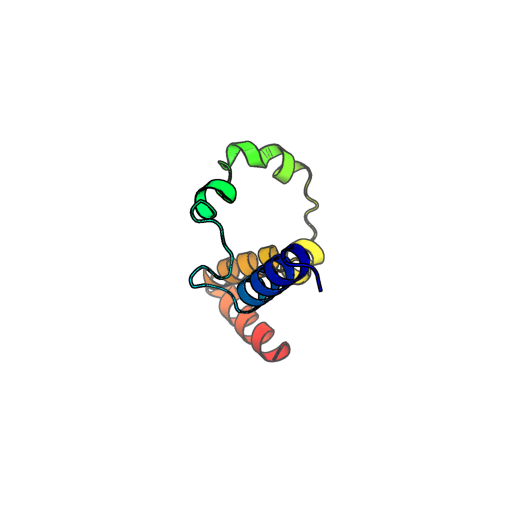5.635 1.00 65.75 87 SER A O 1
#

Foldseek 3Di:
DDPVVVVVVVVVVVLVVQPPPRNDDPCNCVVPPDDDVVVCVVVVVPDDPDCCVQCPVDPVSVVVVVVVLCVDPVSVVVVVVVVVVVD

Radius of gyration: 21.17 Å; chains: 1; bounding box: 47×35×51 Å